Protein AF-A0A2H0QS49-F1 (afdb_monomer_lite)

Sequence (183 aa):
SKLTPGQNAILTKKRKELLAARWIDEFAEDIRAWRYFCEIIGRSEFCLGKLDGKNWTIDLTWATQSSDRVAKILEGGFSGGNHPPKPPSCSIPEFADAWDDVLKRLAHHHGKAAVRSWFSNTIITATEDTPDGIMLTLEAPREFVRGWIEKHFLADLNHYWRECDYCSRPVIGIQLKTKEATS

Secondary structure (DSSP, 8-state):
----TT------HHHHHHHHHHHHHTTTT-HHHHHHHHHHHHH-TTTTT-STT------HHHHTS-HHHHHHHHTTTTSTT-PPPPPPPPSSGGGHHHHHHHHHHHHHHT-HHHHHHHHTT-EEEEEEE-SSSEEEEEEESSHHHHHHHHHHTHHHHHHHHHT---SSS-EEEEEEEEPP---

Foldseek 3Di:
DPPDPPDDDDQDPVNVVLVVCCCCPQVVVPPVLVVVLVVLLVPQCQQCQVDPPRPDHNDPCNCSVDPVSSLCSLLCVRVVPPAADQADAAPPVLCRVLVVVLLVVCCVVVNPSSSSRLRNQKYFDDWDQDPQFIEIEIEGQDPSSLVCCVVPPQVSQQVSQQVDPSDPTGHRGYDYDYPDPPD

pLDDT: mean 83.71, std 12.49, range [33.03, 97.44]

Structure (mmCIF, N/CA/C/O backbone):
data_AF-A0A2H0QS49-F1
#
_entry.id   AF-A0A2H0QS49-F1
#
loop_
_atom_site.group_PDB
_atom_site.id
_atom_site.type_symbol
_atom_site.label_atom_id
_atom_site.label_alt_id
_atom_site.label_comp_id
_atom_site.label_asym_id
_atom_site.label_entity_id
_atom_site.label_seq_id
_atom_site.pdbx_PDB_ins_code
_atom_site.Cartn_x
_atom_site.Cartn_y
_atom_site.Cartn_z
_atom_site.occupancy
_atom_site.B_iso_or_equiv
_atom_site.auth_seq_id
_atom_site.auth_comp_id
_atom_site.auth_asym_id
_atom_site.auth_atom_id
_atom_site.pdbx_PDB_model_num
ATOM 1 N N . SER A 1 1 ? -17.098 3.247 21.353 1.00 46.44 1 SER A N 1
ATOM 2 C CA . SER A 1 1 ? -18.554 3.450 21.510 1.00 46.44 1 SER A CA 1
ATOM 3 C C . SER A 1 1 ? -19.255 2.562 20.506 1.00 46.44 1 SER A C 1
ATOM 5 O O . SER A 1 1 ? -18.854 2.575 19.349 1.00 46.44 1 SER A O 1
ATOM 7 N N . LYS A 1 2 ? -20.244 1.773 20.945 1.00 41.41 2 LYS A N 1
ATOM 8 C CA . LYS A 1 2 ? -21.086 0.958 20.057 1.00 41.41 2 LYS A CA 1
ATOM 9 C C . LYS A 1 2 ? -21.779 1.897 19.061 1.00 41.41 2 LYS A C 1
ATOM 11 O O . LYS A 1 2 ? -22.344 2.904 19.480 1.00 41.41 2 LYS A O 1
ATOM 16 N N . LEU A 1 3 ? -21.640 1.635 17.764 1.00 41.81 3 LEU A N 1
ATOM 17 C CA . LEU A 1 3 ? -22.275 2.432 16.715 1.00 41.81 3 LEU A CA 1
ATOM 18 C C . LEU A 1 3 ? -23.727 1.961 16.582 1.00 41.81 3 LEU A C 1
ATOM 20 O O . LEU A 1 3 ? -24.020 1.048 15.817 1.00 41.81 3 LEU A O 1
ATOM 24 N N . THR A 1 4 ? -24.619 2.536 17.384 1.00 46.75 4 THR A N 1
ATOM 25 C CA . THR A 1 4 ? -26.060 2.266 17.315 1.00 46.75 4 THR A CA 1
ATOM 26 C C . THR A 1 4 ? -26.718 3.301 16.394 1.00 46.75 4 THR A C 1
ATOM 28 O O . THR A 1 4 ? -26.495 4.499 16.603 1.00 46.75 4 THR A O 1
ATOM 31 N N . PRO A 1 5 ? -27.529 2.904 15.396 1.00 42.94 5 PRO A N 1
ATOM 32 C CA . PRO A 1 5 ? -28.293 3.851 14.583 1.00 42.94 5 PRO A CA 1
ATOM 33 C C . PRO A 1 5 ? -29.141 4.784 15.463 1.00 42.94 5 PRO A C 1
ATOM 35 O O . PRO A 1 5 ? -29.802 4.324 16.391 1.00 42.94 5 PRO A O 1
ATOM 38 N N . GLY A 1 6 ? -29.097 6.095 15.205 1.00 54.16 6 GLY A N 1
ATOM 39 C CA . GLY A 1 6 ? -29.838 7.105 15.977 1.00 54.16 6 GLY A CA 1
ATOM 40 C C . GLY A 1 6 ? -29.159 7.598 17.264 1.00 54.16 6 GLY A C 1
ATOM 41 O O . GLY A 1 6 ? -29.658 8.533 17.885 1.00 54.16 6 GLY A O 1
ATOM 42 N N . GLN A 1 7 ? -28.007 7.042 17.661 1.00 56.25 7 GLN A N 1
ATOM 43 C CA . GLN A 1 7 ? -27.191 7.613 18.736 1.00 56.25 7 GLN A CA 1
ATOM 44 C C . GLN A 1 7 ? -26.119 8.549 18.174 1.00 56.25 7 GLN A C 1
ATOM 46 O O . GLN A 1 7 ? -25.206 8.122 17.466 1.00 56.25 7 GLN A O 1
ATOM 51 N N . ASN A 1 8 ? -26.180 9.824 18.567 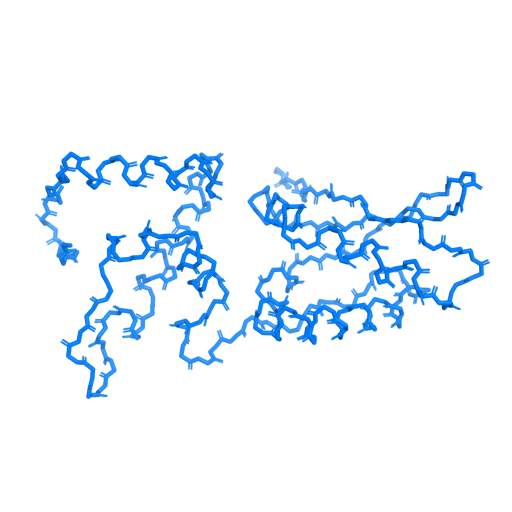1.00 56.81 8 ASN A N 1
ATOM 52 C CA . ASN A 1 8 ? -25.072 10.750 18.355 1.00 56.81 8 ASN A CA 1
ATOM 53 C C . ASN A 1 8 ? -23.855 10.261 19.147 1.00 56.81 8 ASN A C 1
ATOM 55 O O . ASN A 1 8 ? -23.873 10.196 20.379 1.00 56.81 8 ASN A O 1
ATOM 59 N N . ALA A 1 9 ? -22.786 9.896 18.442 1.00 62.25 9 ALA A N 1
ATOM 60 C CA . ALA A 1 9 ? -21.554 9.469 19.080 1.00 62.25 9 ALA A CA 1
ATOM 61 C C . ALA A 1 9 ? -20.919 10.648 19.835 1.00 62.25 9 ALA A C 1
ATOM 63 O O . ALA A 1 9 ? -20.436 11.604 19.232 1.00 62.25 9 ALA A O 1
ATOM 64 N N . ILE A 1 10 ? -20.866 10.567 21.167 1.00 71.44 10 ILE A N 1
ATOM 65 C CA . ILE A 1 10 ? -20.118 11.538 21.972 1.00 71.44 10 ILE A CA 1
ATOM 66 C C . ILE A 1 10 ? -18.623 11.214 21.853 1.00 71.44 10 ILE A C 1
ATOM 68 O O . ILE A 1 10 ? -18.125 10.209 22.378 1.00 71.44 10 ILE A O 1
ATOM 72 N N . LEU A 1 11 ? -17.892 12.074 21.143 1.00 75.12 11 LEU A N 1
ATOM 73 C CA . LEU A 1 11 ? -16.439 11.992 21.020 1.00 75.12 11 LEU A CA 1
ATOM 74 C C . LEU A 1 11 ? -15.774 12.750 22.172 1.00 75.12 11 LEU A C 1
ATOM 76 O O . LEU A 1 11 ? -15.849 13.976 22.251 1.00 75.12 11 LEU A O 1
ATOM 80 N N . THR A 1 12 ? -15.087 12.015 23.049 1.00 84.44 12 THR A N 1
ATOM 81 C CA . THR A 1 12 ? -14.219 12.607 24.075 1.00 84.44 12 THR A CA 1
ATOM 82 C C . THR A 1 12 ? -13.057 13.365 23.423 1.00 84.44 12 THR A C 1
ATOM 84 O O . THR A 1 12 ? -12.689 13.074 22.284 1.00 84.44 12 THR A O 1
ATOM 87 N N . LYS A 1 13 ? -12.431 14.306 24.147 1.00 86.44 13 LYS A N 1
ATOM 88 C CA . LYS A 1 13 ? -11.272 15.075 23.650 1.00 86.44 13 LYS A CA 1
ATOM 89 C C . LYS A 1 13 ? -10.169 14.164 23.089 1.00 86.44 13 LYS A C 1
ATOM 91 O O . LYS A 1 13 ? -9.811 14.289 21.925 1.00 86.44 13 LYS A O 1
ATOM 96 N N . LYS A 1 14 ? -9.763 13.155 23.866 1.00 84.56 14 LYS A N 1
ATOM 97 C CA . LYS A 1 14 ? -8.768 12.149 23.457 1.00 84.56 14 LYS A CA 1
ATOM 98 C C . LYS A 1 14 ? -9.157 11.394 22.179 1.00 84.56 14 LYS A C 1
ATOM 100 O O . LYS A 1 14 ? -8.301 11.087 21.359 1.00 84.56 14 LYS A O 1
ATOM 105 N N . ARG A 1 15 ? -10.448 11.082 21.991 1.00 82.44 15 ARG A N 1
ATOM 106 C CA . ARG A 1 15 ? -10.927 10.432 20.758 1.00 82.44 15 ARG A CA 1
ATOM 107 C C . ARG A 1 15 ? -10.808 11.359 19.554 1.00 82.44 15 ARG A C 1
ATOM 109 O O . ARG A 1 15 ? -10.420 10.887 18.496 1.00 82.44 15 ARG A O 1
ATOM 116 N N . LYS A 1 16 ? -11.115 12.649 19.708 1.00 86.56 16 LYS A N 1
ATOM 117 C CA . LYS A 1 16 ? -10.958 13.637 18.630 1.00 86.56 16 LYS A CA 1
ATOM 118 C C . LYS A 1 16 ? -9.494 13.782 18.218 1.00 86.56 16 LYS A C 1
ATOM 120 O O . LYS A 1 16 ? -9.214 13.748 17.031 1.00 86.56 16 LYS A O 1
ATOM 125 N N . GLU A 1 17 ? -8.584 13.870 19.186 1.00 89.31 17 GLU A N 1
ATOM 126 C CA . GLU A 1 17 ? -7.137 13.955 18.937 1.00 89.31 17 GLU A CA 1
ATOM 127 C C . GLU A 1 17 ? -6.614 12.721 18.189 1.00 89.31 17 GLU A C 1
ATOM 129 O O . GLU A 1 17 ? -5.943 12.860 17.172 1.00 89.31 17 GLU A O 1
ATOM 134 N N . LEU A 1 18 ? -6.983 11.511 18.630 1.00 88.00 18 LEU A N 1
ATOM 135 C CA . LEU A 1 18 ? -6.600 10.267 17.950 1.00 88.00 18 LEU A CA 1
ATOM 136 C C . LEU A 1 18 ? -7.156 10.182 16.523 1.00 88.00 18 LEU A C 1
ATOM 138 O O . LEU A 1 18 ? -6.441 9.783 15.608 1.00 88.00 18 LEU A O 1
ATOM 142 N N . LEU A 1 19 ? -8.427 10.545 16.332 1.00 88.12 19 LEU A N 1
ATOM 143 C CA . LEU A 1 19 ? -9.052 10.539 15.011 1.00 88.12 19 LEU A CA 1
ATOM 144 C C . LEU A 1 19 ? -8.390 11.554 14.079 1.00 88.12 19 LEU A C 1
ATOM 146 O O . LEU A 1 19 ? -8.093 11.198 12.947 1.00 88.12 19 LEU A O 1
ATOM 150 N N . ALA A 1 20 ? -8.114 12.768 14.560 1.00 89.19 20 ALA A N 1
ATOM 151 C CA . ALA A 1 20 ? -7.424 13.797 13.789 1.00 89.19 20 ALA A CA 1
ATOM 152 C C . ALA A 1 20 ? -6.008 13.354 13.398 1.00 89.19 20 ALA A C 1
ATOM 154 O O . ALA A 1 20 ? -5.632 13.483 12.238 1.00 89.19 20 ALA A O 1
ATOM 155 N N . ALA A 1 21 ? -5.260 12.751 14.329 1.00 88.31 21 ALA A N 1
ATOM 156 C CA . ALA A 1 21 ? -3.936 12.215 14.034 1.00 88.31 21 ALA A CA 1
ATOM 157 C C . ALA A 1 21 ? -3.998 11.151 12.931 1.00 88.31 21 ALA A C 1
ATOM 159 O O . ALA A 1 21 ? -3.272 11.238 11.956 1.00 88.31 21 ALA A O 1
ATOM 160 N N . ARG A 1 22 ? -4.899 10.160 13.018 1.00 89.88 22 ARG A N 1
ATOM 161 C CA . ARG A 1 22 ? -5.023 9.143 11.953 1.00 89.88 22 ARG A CA 1
ATOM 162 C C . ARG A 1 22 ? -5.531 9.716 10.634 1.00 89.88 22 ARG A C 1
ATOM 164 O O . ARG A 1 22 ? -5.073 9.283 9.582 1.00 89.88 22 ARG A O 1
ATOM 171 N N . TRP A 1 23 ? -6.465 10.659 10.691 1.00 89.31 23 TRP A N 1
ATOM 172 C CA . TRP A 1 23 ? -7.000 11.354 9.523 1.00 89.31 23 TRP A CA 1
ATOM 173 C C . TRP A 1 23 ? -5.895 12.029 8.705 1.00 89.31 23 TRP A C 1
ATOM 175 O O . TRP A 1 23 ? -5.868 11.875 7.487 1.00 89.31 23 TRP A O 1
ATOM 185 N N . ILE A 1 24 ? -4.957 12.693 9.383 1.00 86.44 24 ILE A N 1
ATOM 186 C CA . ILE A 1 24 ? -3.802 13.340 8.756 1.00 86.44 24 ILE A CA 1
ATOM 187 C C . ILE A 1 24 ? -2.745 12.292 8.374 1.00 86.44 24 ILE A C 1
ATOM 189 O O . ILE A 1 24 ? -2.393 12.172 7.206 1.00 86.44 24 ILE A O 1
ATOM 193 N N . ASP A 1 25 ? -2.274 11.499 9.339 1.00 84.62 25 ASP A N 1
ATOM 194 C CA . ASP A 1 25 ? -1.073 10.666 9.183 1.00 84.62 25 ASP A CA 1
ATOM 195 C C . ASP A 1 25 ? -1.265 9.463 8.252 1.00 84.62 25 ASP A C 1
ATOM 197 O O . ASP A 1 25 ? -0.328 9.059 7.559 1.00 84.62 25 ASP A O 1
ATOM 201 N N . GLU A 1 26 ? -2.444 8.836 8.302 1.00 85.06 26 GLU A N 1
ATOM 202 C CA . GLU A 1 26 ? -2.716 7.585 7.585 1.00 85.06 26 GLU A CA 1
ATOM 203 C C . GLU A 1 26 ? -3.610 7.815 6.379 1.00 85.06 26 GLU A C 1
ATOM 205 O O . GLU A 1 26 ? -3.382 7.229 5.328 1.00 85.06 26 GLU A O 1
ATOM 210 N N . PHE A 1 27 ? -4.631 8.661 6.519 1.00 84.56 27 PHE A N 1
ATOM 211 C CA . PHE A 1 27 ? -5.597 8.887 5.448 1.00 84.56 27 PHE A CA 1
ATOM 212 C C . PHE A 1 27 ? -5.266 10.095 4.577 1.00 84.56 27 PHE A C 1
ATOM 214 O O . PHE A 1 27 ? -5.953 10.269 3.577 1.00 84.56 27 PHE A O 1
ATOM 221 N N . ALA A 1 28 ? -4.244 10.895 4.912 1.00 81.69 28 ALA A N 1
ATOM 222 C CA . ALA A 1 28 ? -3.858 12.098 4.165 1.00 81.69 28 ALA A CA 1
ATOM 223 C C . ALA A 1 28 ? -5.059 13.009 3.846 1.00 81.69 28 ALA A C 1
ATOM 225 O O . ALA A 1 28 ? -5.164 13.584 2.767 1.00 81.69 28 ALA A O 1
ATOM 226 N N . GLU A 1 29 ? -6.009 13.072 4.778 1.00 85.00 29 GLU A N 1
ATOM 227 C CA . GLU A 1 29 ? -7.264 13.803 4.633 1.00 85.00 29 GLU A CA 1
ATOM 228 C C . GLU A 1 29 ? -8.166 13.350 3.455 1.00 85.00 29 GLU A C 1
ATOM 230 O O . GLU A 1 29 ? -9.075 14.065 3.024 1.00 85.00 29 GLU A O 1
ATOM 235 N N . ASP A 1 30 ? -7.985 12.121 2.957 1.00 82.06 30 ASP A N 1
ATOM 236 C CA . ASP A 1 30 ? -8.829 11.501 1.932 1.00 82.06 30 ASP A CA 1
ATOM 237 C C . ASP A 1 30 ? -10.094 10.881 2.549 1.00 82.06 30 ASP A C 1
ATOM 239 O O . ASP A 1 30 ? -10.102 9.786 3.130 1.00 82.06 30 ASP A O 1
ATOM 243 N N . ILE A 1 31 ? -11.227 11.561 2.351 1.00 85.06 31 ILE A N 1
ATOM 244 C CA . ILE A 1 31 ? -12.525 11.124 2.883 1.00 85.06 31 ILE A CA 1
ATOM 245 C C . ILE A 1 31 ? -12.992 9.803 2.272 1.00 85.06 31 ILE A C 1
ATOM 247 O O . ILE A 1 31 ? -13.729 9.051 2.911 1.00 85.06 31 ILE A O 1
ATOM 251 N N . ARG A 1 32 ? -12.576 9.483 1.045 1.00 80.31 32 ARG A N 1
ATOM 252 C CA . ARG A 1 32 ? -12.931 8.228 0.374 1.00 80.31 32 ARG A CA 1
ATOM 253 C C . ARG A 1 32 ? -12.150 7.075 0.990 1.00 80.31 32 ARG A C 1
ATOM 255 O O . ARG A 1 32 ? -12.731 6.015 1.213 1.00 80.31 32 ARG A O 1
ATOM 262 N N . ALA A 1 33 ? -10.874 7.285 1.309 1.00 79.69 33 ALA A N 1
ATOM 263 C CA . ALA A 1 33 ? -10.054 6.308 2.021 1.00 79.69 33 ALA A CA 1
ATOM 264 C C . ALA A 1 33 ? -10.579 6.055 3.440 1.00 79.69 33 ALA A C 1
ATOM 266 O O . ALA A 1 33 ? -10.750 4.901 3.838 1.00 79.69 33 ALA A O 1
ATOM 267 N N . TRP A 1 34 ? -10.940 7.117 4.163 1.00 87.19 34 TRP A N 1
ATOM 268 C CA . TRP A 1 34 ? -11.571 7.001 5.477 1.00 87.19 34 TRP A CA 1
ATOM 269 C C . TRP A 1 34 ? -12.907 6.255 5.423 1.00 87.19 34 TRP A C 1
ATOM 271 O O . TRP A 1 34 ? -13.141 5.329 6.201 1.00 87.19 34 TRP A O 1
ATOM 281 N N . ARG A 1 35 ? -13.781 6.602 4.469 1.00 84.62 35 ARG A N 1
ATOM 282 C CA . ARG A 1 35 ? -15.047 5.885 4.259 1.00 84.62 35 ARG A CA 1
ATOM 283 C C . ARG A 1 35 ? -14.812 4.412 3.959 1.00 84.62 35 ARG A C 1
ATOM 285 O O . ARG A 1 35 ? -15.456 3.575 4.578 1.00 84.62 35 ARG A O 1
ATOM 292 N N . TYR A 1 36 ? -13.865 4.100 3.077 1.00 82.38 36 TYR A N 1
ATOM 293 C CA . TYR A 1 36 ? -13.493 2.723 2.763 1.00 82.38 36 TYR A CA 1
ATOM 294 C C . TYR A 1 36 ? -13.030 1.959 4.014 1.00 82.38 36 TYR A C 1
ATOM 296 O O . TYR A 1 36 ? -13.519 0.865 4.277 1.00 82.38 36 TYR A O 1
ATOM 304 N N . PHE A 1 37 ? -12.168 2.557 4.840 1.00 85.88 37 PHE A N 1
ATOM 305 C CA . PHE A 1 37 ? -11.746 1.979 6.119 1.00 85.88 37 PHE A CA 1
ATOM 306 C C . PHE A 1 37 ? -12.932 1.688 7.052 1.00 85.88 37 PHE A C 1
ATOM 308 O O . PHE A 1 37 ? -13.054 0.580 7.582 1.00 85.88 37 PHE A O 1
ATOM 315 N N . CYS A 1 38 ? -13.848 2.645 7.218 1.00 85.31 38 CYS A N 1
ATOM 316 C CA . CYS A 1 38 ? -15.057 2.444 8.016 1.00 85.31 38 CYS A CA 1
ATOM 317 C C . CYS A 1 38 ? -15.978 1.362 7.428 1.00 85.31 38 CYS A C 1
ATOM 319 O O . CYS A 1 38 ? -16.562 0.587 8.185 1.00 85.31 38 CYS A O 1
ATOM 321 N N . GLU A 1 39 ? -16.097 1.277 6.101 1.00 81.88 39 GLU A N 1
ATOM 322 C CA . GLU A 1 39 ? -16.886 0.252 5.412 1.00 81.88 39 GLU A CA 1
ATOM 323 C C . GLU A 1 39 ? -16.320 -1.156 5.632 1.00 81.88 39 GLU A C 1
ATOM 325 O O . GLU A 1 39 ? -17.102 -2.077 5.865 1.00 81.88 39 GLU A O 1
ATOM 330 N N . ILE A 1 40 ? -14.993 -1.340 5.641 1.00 79.50 40 ILE A N 1
ATOM 331 C CA . ILE A 1 40 ? -14.370 -2.635 5.976 1.00 79.50 40 ILE A CA 1
ATOM 332 C C . ILE A 1 40 ? -14.781 -3.074 7.384 1.00 79.50 40 ILE A C 1
ATOM 334 O O . ILE A 1 40 ? -15.219 -4.209 7.580 1.00 79.50 40 ILE A O 1
ATOM 338 N N . ILE A 1 41 ? -14.680 -2.172 8.364 1.00 82.69 41 ILE A N 1
ATOM 339 C CA . ILE A 1 41 ? -15.063 -2.463 9.753 1.00 82.69 41 ILE A CA 1
ATOM 340 C C . ILE A 1 41 ? -16.558 -2.790 9.830 1.00 82.69 41 ILE A C 1
ATOM 342 O O . ILE A 1 41 ? -16.935 -3.784 10.446 1.00 82.69 41 ILE A O 1
ATOM 346 N N . GLY A 1 42 ? -17.405 -1.983 9.184 1.00 78.38 42 GLY A N 1
ATOM 347 C CA . GLY A 1 42 ? -18.861 -2.139 9.199 1.00 78.38 42 GLY A CA 1
ATOM 348 C C . GLY A 1 42 ? -19.386 -3.361 8.437 1.00 78.38 42 GLY A C 1
ATOM 349 O O . GLY A 1 42 ? -20.498 -3.808 8.707 1.00 78.38 42 GLY A O 1
ATOM 350 N N . ARG A 1 43 ? -18.611 -3.924 7.503 1.00 78.31 43 ARG A N 1
ATOM 351 C CA . ARG A 1 43 ? -18.955 -5.164 6.784 1.00 78.31 43 ARG A CA 1
ATOM 352 C C . ARG A 1 43 ? -18.381 -6.419 7.437 1.00 78.31 43 ARG A C 1
ATOM 354 O O . ARG A 1 43 ? -18.854 -7.512 7.147 1.00 78.31 43 ARG A O 1
ATOM 361 N N . SER A 1 44 ? -17.380 -6.288 8.305 1.00 77.38 44 SER A N 1
ATOM 362 C CA . SER A 1 44 ? -16.740 -7.437 8.944 1.00 77.38 44 SER A CA 1
ATOM 363 C C . SER A 1 44 ? -17.597 -8.003 10.079 1.00 77.38 44 SER A C 1
ATOM 365 O O . SER A 1 44 ? -17.773 -7.380 11.127 1.00 77.38 44 SER A O 1
ATOM 367 N N . GLU A 1 45 ? -18.081 -9.234 9.903 1.00 77.44 45 GLU A N 1
ATOM 368 C CA . GLU A 1 45 ? -18.767 -9.986 10.963 1.00 77.44 45 GLU A CA 1
ATOM 369 C C . GLU A 1 45 ? -17.868 -10.216 12.180 1.00 77.44 45 GLU A C 1
ATOM 371 O O . GLU A 1 45 ? -18.339 -10.173 13.316 1.00 77.44 45 GLU A O 1
ATOM 376 N N . PHE A 1 46 ? -16.560 -10.376 11.955 1.00 76.94 46 PHE A N 1
ATOM 377 C CA . PHE A 1 46 ? -15.568 -10.457 13.022 1.00 76.94 46 PHE A CA 1
ATOM 378 C C . PHE A 1 46 ? -15.512 -9.151 13.820 1.00 76.94 46 PHE A C 1
ATOM 380 O O . PHE A 1 46 ? -15.648 -9.180 15.041 1.00 76.94 46 PHE A O 1
ATOM 387 N N . CYS A 1 47 ? -15.311 -8.006 13.152 1.00 76.94 47 CYS A N 1
ATOM 388 C CA . CYS A 1 47 ? -15.193 -6.707 13.823 1.00 76.94 47 CYS A CA 1
ATOM 389 C C . CYS A 1 47 ? -16.469 -6.352 14.587 1.00 76.94 47 CYS A C 1
ATOM 391 O O . CYS A 1 47 ? -16.407 -5.719 15.641 1.00 76.94 47 CYS A O 1
ATOM 393 N N . LEU A 1 48 ? -17.619 -6.776 14.068 1.00 79.25 48 LEU A N 1
ATOM 394 C CA . LEU A 1 48 ? -18.923 -6.533 14.666 1.00 79.25 48 LEU A CA 1
ATOM 395 C C . LEU A 1 48 ? -19.347 -7.587 15.697 1.00 79.25 48 LEU A C 1
ATOM 397 O O . LEU A 1 48 ? -20.467 -7.496 16.192 1.00 79.25 48 LEU A O 1
ATOM 401 N N . GLY A 1 49 ? -18.487 -8.553 16.042 1.00 74.81 49 GLY A N 1
ATOM 402 C CA . GLY A 1 49 ? -18.796 -9.579 17.046 1.00 74.81 49 GLY A CA 1
ATOM 403 C C . GLY A 1 49 ? -20.006 -10.443 16.679 1.00 74.81 49 GLY A C 1
ATOM 404 O O . GLY A 1 49 ? -20.727 -10.893 17.561 1.00 74.81 49 GLY A O 1
ATOM 405 N N . LYS A 1 50 ? -20.268 -10.621 15.378 1.00 76.00 50 LYS A N 1
ATOM 406 C CA . LYS A 1 50 ? -21.385 -11.424 14.854 1.00 76.00 50 LYS A CA 1
ATOM 407 C C . LYS A 1 50 ? -21.035 -12.906 14.692 1.00 76.00 50 LYS A C 1
ATOM 409 O O . LYS A 1 50 ? -21.923 -13.700 14.419 1.00 76.00 50 LYS A O 1
ATOM 414 N N . LEU A 1 51 ? -19.757 -13.267 14.829 1.00 74.62 51 LEU A N 1
ATOM 415 C CA . LEU A 1 51 ? -19.300 -14.657 14.777 1.00 74.62 51 LEU A CA 1
ATOM 416 C C . LEU A 1 51 ? -19.580 -15.373 16.103 1.00 74.62 51 LEU A C 1
ATOM 418 O O . LEU A 1 51 ? -19.241 -14.853 17.170 1.00 74.62 51 LEU A O 1
ATOM 422 N N . ASP A 1 52 ? -20.119 -16.591 16.025 1.00 72.50 52 ASP A N 1
ATOM 423 C CA . ASP A 1 52 ? -20.404 -17.423 17.195 1.00 72.50 52 ASP A CA 1
ATOM 424 C C . ASP A 1 52 ? -19.158 -17.633 18.068 1.00 72.50 52 ASP A C 1
ATOM 426 O O . ASP A 1 52 ? -18.047 -17.881 17.591 1.00 72.50 52 ASP A O 1
ATOM 430 N N . GLY A 1 53 ? -19.341 -17.488 19.382 1.00 73.31 53 GLY A N 1
ATOM 431 C CA . GLY A 1 53 ? -18.260 -17.556 20.367 1.00 73.31 53 GLY A CA 1
ATOM 432 C C . GLY A 1 53 ? -17.440 -16.268 20.522 1.00 73.31 53 GLY A C 1
ATOM 433 O O . GLY A 1 53 ? -16.531 -16.235 21.355 1.00 73.31 53 GLY A O 1
ATOM 434 N N . LYS A 1 54 ? -17.743 -15.185 19.786 1.00 68.88 54 LYS A N 1
ATOM 435 C CA . LYS A 1 54 ? -17.080 -13.878 19.951 1.00 68.88 54 LYS A CA 1
ATOM 436 C C . LYS A 1 54 ? -17.983 -12.846 20.615 1.00 68.88 54 LYS A C 1
ATOM 438 O O . LYS A 1 54 ? -18.759 -12.163 19.967 1.00 68.88 54 LYS A O 1
ATOM 443 N N . ASN A 1 55 ? -17.774 -12.633 21.912 1.00 68.25 55 ASN A N 1
ATOM 444 C CA . ASN A 1 55 ? -18.554 -11.673 22.706 1.00 68.25 55 ASN A CA 1
ATOM 445 C C . ASN A 1 55 ? -17.967 -10.249 22.729 1.00 68.25 55 ASN A C 1
ATOM 447 O O . ASN A 1 55 ? -18.194 -9.497 23.678 1.00 68.25 55 ASN A O 1
ATOM 451 N N . TRP A 1 56 ? -17.172 -9.868 21.728 1.00 72.12 56 TRP A N 1
ATOM 452 C CA . TRP A 1 56 ? -16.527 -8.557 21.690 1.00 72.12 56 TRP A CA 1
ATOM 453 C C . TRP A 1 56 ? -16.613 -7.926 20.302 1.00 72.12 56 TRP A C 1
ATOM 455 O O . TRP A 1 56 ? -16.575 -8.609 19.283 1.00 72.12 56 TRP A O 1
ATOM 465 N N . THR A 1 57 ? -16.726 -6.600 20.283 1.00 75.81 57 THR A N 1
ATOM 466 C CA . THR A 1 57 ? -16.815 -5.78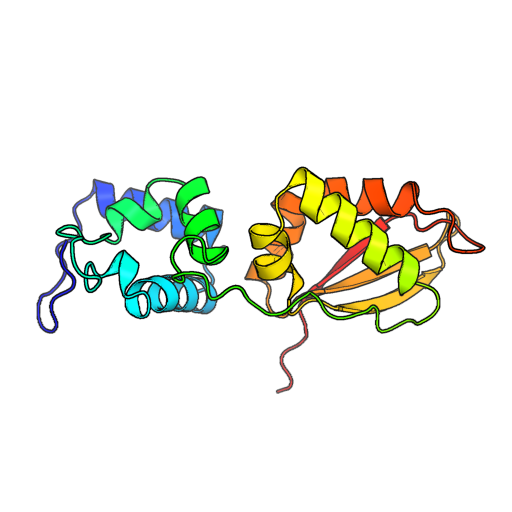4 19.068 1.00 75.81 57 THR A CA 1
ATOM 467 C C . THR A 1 57 ? -15.657 -4.801 19.031 1.00 75.81 57 THR A C 1
ATOM 469 O O . THR A 1 57 ? -15.358 -4.169 20.050 1.00 75.81 57 THR A O 1
ATOM 472 N N . ILE A 1 58 ? -15.054 -4.608 17.863 1.00 79.31 58 ILE A N 1
ATOM 473 C CA . ILE A 1 58 ? -14.104 -3.522 17.633 1.00 79.31 58 ILE A CA 1
ATOM 474 C C . ILE A 1 58 ? -14.890 -2.216 17.557 1.00 79.31 58 ILE A C 1
ATOM 476 O O . ILE A 1 58 ? -15.821 -2.082 16.766 1.00 79.31 58 ILE A O 1
ATOM 480 N N . ASP A 1 59 ? -14.502 -1.235 18.368 1.00 78.69 59 ASP A N 1
ATOM 481 C CA . ASP A 1 59 ? -14.965 0.134 18.186 1.00 78.69 59 ASP A CA 1
ATOM 482 C C . ASP A 1 59 ? -13.926 0.980 17.440 1.00 78.69 59 ASP A C 1
ATOM 484 O O . ASP A 1 59 ? -12.759 0.605 17.302 1.00 78.69 59 ASP A O 1
ATOM 488 N N . LEU A 1 60 ? -14.351 2.151 16.960 1.00 80.38 60 LEU A N 1
ATOM 489 C CA . LEU A 1 60 ? -13.476 3.035 16.195 1.00 80.38 60 LEU A CA 1
ATOM 490 C C . LEU A 1 60 ? -12.244 3.480 17.003 1.00 80.38 60 LEU A C 1
ATOM 492 O O . LEU A 1 60 ? -11.189 3.681 16.425 1.00 80.38 60 LEU A O 1
ATOM 496 N N . THR A 1 61 ? -12.342 3.574 18.337 1.00 83.38 61 THR A N 1
ATOM 497 C CA . THR A 1 61 ? -11.192 3.934 19.188 1.00 83.38 61 THR A CA 1
ATOM 498 C C . THR A 1 61 ? -10.129 2.846 19.164 1.00 83.38 61 THR A C 1
ATOM 500 O O . THR A 1 61 ? -8.943 3.155 19.098 1.00 83.38 61 THR A O 1
ATOM 503 N N . TRP A 1 62 ? -10.542 1.579 19.199 1.00 86.69 62 TRP A N 1
ATOM 504 C CA . TRP A 1 62 ? -9.627 0.459 19.033 1.00 86.69 62 TRP A CA 1
ATOM 505 C C . TRP A 1 62 ? -9.034 0.448 17.622 1.00 86.69 62 TRP A C 1
ATOM 507 O O . TRP A 1 62 ? -7.814 0.347 17.485 1.00 86.69 62 TRP A O 1
ATOM 517 N N . ALA A 1 63 ? -9.871 0.601 16.593 1.00 87.31 63 ALA A N 1
ATOM 518 C CA . ALA A 1 63 ? -9.461 0.543 15.189 1.00 87.31 63 ALA A CA 1
ATOM 519 C C . ALA A 1 63 ? -8.414 1.607 14.830 1.00 87.31 63 ALA A C 1
ATOM 521 O O . ALA A 1 63 ? -7.472 1.326 14.096 1.00 87.31 63 ALA A O 1
ATOM 522 N N . THR A 1 64 ? -8.539 2.808 15.396 1.00 89.12 64 THR A N 1
ATOM 523 C CA . THR A 1 64 ? -7.648 3.942 15.119 1.00 89.12 64 THR A CA 1
ATOM 524 C C . THR A 1 64 ? -6.561 4.133 16.176 1.00 89.12 64 THR A C 1
ATOM 526 O O . THR A 1 64 ? -5.886 5.158 16.169 1.00 89.12 64 THR A O 1
ATOM 529 N N . GLN A 1 65 ? -6.381 3.190 17.110 1.00 89.19 65 GLN A N 1
ATOM 530 C CA . GLN A 1 65 ? -5.440 3.363 18.227 1.00 89.19 65 GLN A CA 1
ATOM 531 C C . GLN A 1 65 ? -3.976 3.465 17.766 1.00 89.19 65 GLN A C 1
ATOM 533 O O . GLN A 1 65 ? -3.159 4.055 18.466 1.00 89.19 65 GLN A O 1
ATOM 538 N N . SER A 1 66 ? -3.630 2.860 16.628 1.00 87.69 66 SER A N 1
ATOM 539 C CA . SER A 1 66 ? -2.261 2.834 16.101 1.00 87.69 66 SER A CA 1
ATOM 540 C C . SER A 1 66 ? -2.258 2.614 14.592 1.00 87.69 66 SER A C 1
ATOM 542 O O . SER A 1 66 ? -3.220 2.062 14.056 1.00 87.69 66 SER A O 1
ATOM 544 N N . SER A 1 67 ? -1.165 2.999 13.932 1.00 83.88 67 SER A N 1
ATOM 545 C CA . SER A 1 67 ? -0.943 2.770 12.497 1.00 83.88 67 SER A CA 1
ATOM 546 C C . SER A 1 67 ? -0.988 1.281 12.149 1.00 83.88 67 SER A C 1
ATOM 548 O O . SER A 1 67 ? -1.642 0.906 11.186 1.00 83.88 67 SER A O 1
ATOM 550 N N . ASP A 1 68 ? -0.412 0.419 12.996 1.00 84.94 68 ASP A N 1
ATOM 551 C CA . ASP A 1 68 ? -0.440 -1.045 12.827 1.00 84.94 68 ASP A CA 1
ATOM 552 C C . ASP A 1 68 ? -1.869 -1.605 12.745 1.00 84.94 68 ASP A C 1
ATOM 554 O O . ASP A 1 68 ? -2.166 -2.469 11.926 1.00 84.94 68 ASP A O 1
ATOM 558 N N . ARG A 1 69 ? -2.798 -1.084 13.554 1.00 87.75 69 ARG A N 1
ATOM 559 C CA . ARG A 1 69 ? -4.199 -1.527 13.487 1.00 87.75 69 ARG A CA 1
ATOM 560 C C . ARG A 1 69 ? -4.908 -1.036 12.240 1.00 87.75 69 ARG A C 1
ATOM 562 O O . ARG A 1 69 ? -5.693 -1.790 11.670 1.00 87.75 69 ARG A O 1
ATOM 569 N N . VAL A 1 70 ? -4.629 0.198 11.826 1.00 86.81 70 VAL A N 1
ATOM 570 C CA . VAL A 1 70 ? -5.159 0.744 10.574 1.00 86.81 70 VAL A CA 1
ATOM 571 C C . VAL A 1 70 ? -4.677 -0.115 9.404 1.00 86.81 70 VAL A C 1
ATOM 573 O O . VAL A 1 70 ? -5.512 -0.611 8.649 1.00 86.81 70 VAL A O 1
ATOM 576 N N . ALA A 1 71 ? -3.373 -0.400 9.343 1.00 82.50 71 ALA A N 1
ATOM 577 C CA . ALA A 1 71 ? -2.759 -1.294 8.366 1.00 82.50 71 ALA A CA 1
ATOM 578 C C . ALA A 1 71 ? -3.437 -2.671 8.357 1.00 82.50 71 ALA A C 1
ATOM 580 O O . ALA A 1 71 ? -4.012 -3.060 7.347 1.00 82.50 71 ALA A O 1
ATOM 581 N N . LYS A 1 72 ? -3.507 -3.359 9.505 1.00 82.94 72 LYS A N 1
ATOM 582 C CA . LYS A 1 72 ? -4.128 -4.693 9.617 1.00 82.94 72 LYS A CA 1
ATOM 583 C C . LYS A 1 72 ? -5.579 -4.741 9.150 1.00 82.94 72 LYS A C 1
ATOM 585 O O . LYS A 1 72 ? -6.006 -5.740 8.574 1.00 82.94 72 LYS A O 1
ATOM 590 N N . ILE A 1 73 ? -6.363 -3.699 9.426 1.00 83.69 73 ILE A N 1
ATOM 591 C CA . ILE A 1 73 ? -7.756 -3.619 8.967 1.00 83.69 73 ILE A CA 1
ATOM 592 C C . ILE A 1 73 ? -7.805 -3.488 7.448 1.00 83.69 73 ILE A C 1
ATOM 594 O O . ILE A 1 73 ? -8.551 -4.219 6.798 1.00 83.69 73 ILE A O 1
ATOM 598 N N . LEU A 1 74 ? -7.001 -2.592 6.885 1.00 79.38 74 LEU A N 1
ATOM 599 C CA . LEU A 1 74 ? -6.934 -2.366 5.443 1.00 79.38 74 LEU A CA 1
ATOM 600 C C . LEU A 1 74 ? -6.373 -3.577 4.691 1.00 79.38 74 LEU A C 1
ATOM 602 O O . LEU A 1 74 ? -6.800 -3.853 3.574 1.00 79.38 74 LEU A O 1
ATOM 606 N N . GLU A 1 75 ? -5.500 -4.344 5.340 1.00 76.94 75 GLU A N 1
ATOM 607 C CA . GLU A 1 75 ? -4.925 -5.594 4.840 1.00 76.94 75 GLU A CA 1
ATOM 608 C C . GLU A 1 75 ? -5.887 -6.792 4.899 1.00 76.94 75 GLU A C 1
ATOM 610 O O . GLU A 1 75 ? -5.538 -7.923 4.545 1.00 76.94 75 GLU A O 1
ATOM 615 N N . GLY A 1 76 ? -7.110 -6.578 5.387 1.00 72.94 76 GLY A N 1
ATOM 616 C CA . GLY A 1 76 ? -8.097 -7.639 5.521 1.00 72.94 76 GLY A CA 1
ATOM 617 C C . GLY A 1 76 ? -7.770 -8.635 6.635 1.00 72.94 76 GLY A C 1
ATOM 618 O O . GLY A 1 76 ? -8.324 -9.729 6.645 1.00 72.94 76 GLY A O 1
ATOM 619 N N . GLY A 1 77 ? -6.949 -8.275 7.629 1.00 71.75 77 GLY A N 1
ATOM 620 C CA . GLY A 1 77 ? -6.691 -9.116 8.808 1.00 71.75 77 GLY A CA 1
ATOM 621 C C . GLY A 1 77 ? -7.962 -9.493 9.588 1.00 71.75 77 GLY A C 1
ATOM 622 O O . GLY A 1 77 ? -7.960 -10.440 10.370 1.00 71.75 77 GLY A O 1
ATOM 623 N N . PHE A 1 78 ? -9.068 -8.788 9.330 1.00 70.25 78 PHE A N 1
ATOM 624 C CA . PHE A 1 78 ? -10.386 -9.028 9.917 1.00 70.25 78 PHE A CA 1
ATOM 625 C C . PHE A 1 78 ? -11.469 -9.365 8.879 1.00 70.25 78 PHE A C 1
ATOM 627 O O . PHE A 1 78 ? -12.658 -9.252 9.175 1.00 70.25 78 PHE A O 1
ATOM 634 N N . SER A 1 79 ? -11.098 -9.782 7.666 1.00 65.81 79 SER A N 1
ATOM 635 C CA . SER A 1 79 ? -12.053 -10.128 6.600 1.00 65.81 79 SER A CA 1
ATOM 636 C C . SER A 1 79 ? -12.598 -11.562 6.679 1.00 65.81 79 SER A C 1
ATOM 638 O O . SER A 1 79 ? -13.316 -11.996 5.780 1.00 65.81 79 SER A O 1
ATOM 640 N N . GLY A 1 80 ? -12.253 -12.320 7.728 1.00 63.66 80 GLY A N 1
ATOM 641 C CA . GLY A 1 80 ? -12.687 -13.713 7.885 1.00 63.66 80 GLY A CA 1
ATOM 642 C C . GLY A 1 80 ? -12.058 -14.676 6.869 1.00 63.66 80 GLY A C 1
ATOM 643 O O . GLY A 1 80 ? -12.645 -15.708 6.575 1.00 63.66 80 GLY A O 1
ATOM 644 N N . GLY A 1 81 ? -10.889 -14.334 6.314 1.00 61.78 81 GLY A N 1
ATOM 645 C CA . GLY A 1 81 ? -10.195 -15.132 5.292 1.00 61.78 81 GLY A CA 1
ATOM 646 C C . GLY A 1 81 ? -1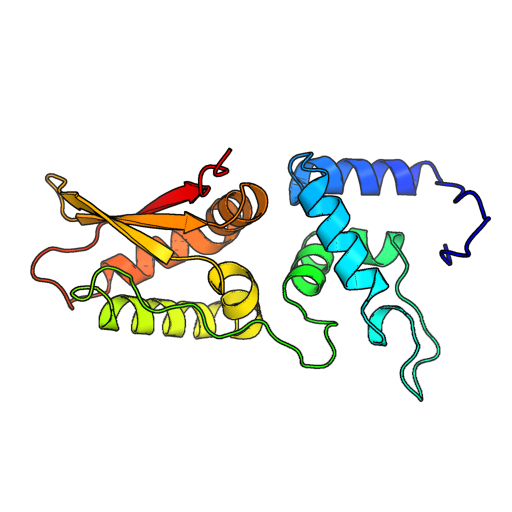0.478 -14.699 3.849 1.00 61.78 81 GLY A C 1
ATOM 647 O O . GLY A 1 81 ? -9.846 -15.206 2.922 1.00 61.78 81 GLY A O 1
ATOM 648 N N . ASN A 1 82 ? -11.360 -13.716 3.644 1.00 65.81 82 ASN A N 1
ATOM 649 C CA . ASN A 1 82 ? -11.596 -13.108 2.337 1.00 65.81 82 ASN A CA 1
ATOM 650 C C . ASN A 1 82 ? -10.475 -12.117 2.006 1.00 65.81 82 ASN A C 1
ATOM 652 O O . ASN A 1 82 ? -10.569 -10.922 2.291 1.00 65.81 82 ASN A O 1
ATOM 656 N N . HIS A 1 83 ? -9.379 -12.614 1.442 1.00 68.50 83 HIS A N 1
ATOM 657 C CA . HIS A 1 83 ? -8.307 -11.759 0.939 1.00 68.50 83 HIS A CA 1
ATOM 658 C C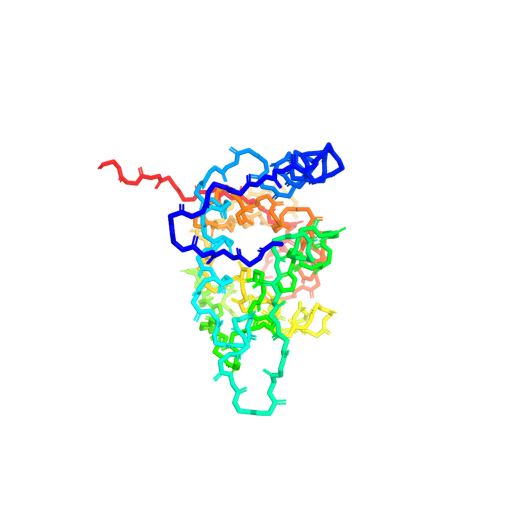 . HIS A 1 83 ? -8.615 -11.286 -0.491 1.00 68.50 83 HIS A C 1
ATOM 660 O O . HIS A 1 83 ? -9.155 -12.075 -1.274 1.00 68.50 83 HIS A O 1
ATOM 666 N N . PRO A 1 84 ? -8.216 -10.056 -0.873 1.00 76.06 84 PRO A N 1
ATOM 667 C CA . PRO A 1 84 ? -8.303 -9.581 -2.259 1.00 76.06 84 PRO A CA 1
ATOM 668 C C . PRO A 1 84 ? -7.637 -10.556 -3.244 1.00 76.06 84 PRO A C 1
ATOM 670 O O . PRO A 1 84 ? -6.818 -11.374 -2.813 1.00 76.06 84 PRO A O 1
ATOM 673 N N . PRO A 1 85 ? -7.956 -10.530 -4.550 1.00 84.62 85 PRO A N 1
ATOM 674 C CA . PRO A 1 85 ? -7.319 -11.419 -5.526 1.00 84.62 85 PRO A CA 1
ATOM 675 C C . PRO A 1 85 ? -5.786 -11.258 -5.545 1.00 84.62 85 PRO A C 1
ATOM 677 O O . PRO A 1 85 ? -5.234 -10.318 -4.967 1.00 84.62 85 PRO A O 1
ATOM 680 N N . LYS A 1 86 ? -5.076 -12.203 -6.179 1.00 88.56 86 LYS A N 1
ATOM 681 C CA . LYS A 1 86 ? -3.632 -12.040 -6.427 1.00 88.56 86 LYS A CA 1
ATOM 682 C C . LYS A 1 86 ? -3.426 -10.732 -7.220 1.00 88.56 86 LYS A C 1
ATOM 684 O O . LYS A 1 86 ? -4.260 -10.448 -8.082 1.00 88.56 86 LYS A O 1
ATOM 689 N N . PRO A 1 87 ? -2.354 -9.963 -6.951 1.00 91.94 87 PRO A N 1
ATOM 690 C CA . PRO A 1 87 ? -1.952 -8.868 -7.827 1.00 91.94 87 PRO A CA 1
ATOM 691 C C . PRO A 1 87 ? -1.932 -9.298 -9.299 1.00 91.94 87 PRO A C 1
ATOM 693 O O . PRO A 1 87 ? -1.564 -10.446 -9.583 1.00 91.94 87 PRO A O 1
ATOM 696 N N . PRO A 1 88 ? -2.357 -8.422 -10.223 1.00 92.31 88 PRO A N 1
ATOM 697 C CA . PRO A 1 88 ? -2.365 -8.743 -11.638 1.00 92.31 88 PRO A CA 1
ATOM 698 C C . PRO A 1 88 ? -0.934 -8.911 -12.158 1.00 92.31 88 PRO A C 1
ATOM 700 O O . PRO A 1 88 ? 0.031 -8.400 -11.579 1.00 92.31 88 PRO A O 1
ATOM 703 N N . SER A 1 89 ? -0.816 -9.621 -13.280 1.00 91.25 89 SER A N 1
ATOM 704 C CA . SER A 1 89 ? 0.438 -9.685 -14.030 1.00 91.25 89 SER A CA 1
ATOM 705 C C . SER A 1 89 ? 0.830 -8.297 -14.547 1.00 91.25 89 SER A C 1
ATOM 707 O O . SER A 1 89 ? -0.015 -7.409 -14.688 1.00 91.25 89 SER A O 1
ATOM 709 N N . CYS A 1 90 ? 2.112 -8.120 -14.857 1.00 92.69 90 CYS A N 1
ATOM 710 C CA . CYS A 1 90 ? 2.602 -6.915 -15.515 1.00 92.69 90 CYS A CA 1
ATOM 711 C C . CYS A 1 90 ? 1.907 -6.732 -16.877 1.00 92.69 90 CYS A C 1
ATOM 713 O O . CYS A 1 90 ? 1.755 -7.710 -17.613 1.00 92.69 90 CYS A O 1
ATOM 715 N N . SER A 1 91 ? 1.513 -5.500 -17.234 1.00 94.00 91 SER A N 1
ATOM 716 C CA . SER A 1 91 ? 0.956 -5.221 -18.576 1.00 94.00 91 SER A CA 1
ATOM 717 C C . SER A 1 91 ? 2.010 -5.312 -19.671 1.00 94.00 91 SER A C 1
ATOM 719 O O . SER A 1 91 ? 1.668 -5.395 -20.846 1.00 94.00 91 SER A O 1
ATOM 721 N N . ILE A 1 92 ? 3.284 -5.246 -19.286 1.00 92.69 92 ILE A N 1
ATOM 722 C CA . ILE A 1 92 ? 4.433 -5.279 -20.179 1.00 92.69 92 ILE A CA 1
ATOM 723 C C . ILE A 1 92 ? 5.001 -6.702 -20.109 1.00 92.69 92 ILE A C 1
ATOM 725 O O . ILE A 1 92 ? 5.614 -7.045 -19.094 1.00 92.69 92 ILE A O 1
ATOM 729 N N . PRO A 1 93 ? 4.782 -7.549 -21.137 1.00 91.62 93 PRO A N 1
ATOM 730 C CA . PRO A 1 93 ? 5.083 -8.979 -21.056 1.00 91.62 93 PRO A CA 1
ATOM 731 C C . PRO A 1 93 ? 6.542 -9.292 -20.716 1.00 91.62 93 PRO A C 1
ATOM 733 O O . PRO A 1 93 ? 6.801 -10.244 -19.991 1.00 91.62 93 PRO A O 1
ATOM 736 N N . GLU A 1 94 ? 7.475 -8.454 -21.176 1.00 91.50 94 GLU A N 1
ATOM 737 C CA . GLU A 1 94 ? 8.912 -8.573 -20.889 1.00 91.50 94 GLU A CA 1
ATOM 738 C C . GLU A 1 94 ? 9.229 -8.591 -19.384 1.00 91.50 94 GLU A C 1
ATOM 740 O O . GLU A 1 94 ? 10.158 -9.269 -18.957 1.00 91.50 94 GLU A O 1
ATOM 745 N N . PHE A 1 95 ? 8.432 -7.902 -18.563 1.00 92.56 95 PHE A N 1
ATOM 746 C CA . PHE A 1 95 ? 8.646 -7.801 -17.117 1.00 92.56 95 PHE A CA 1
ATOM 747 C C . PHE A 1 95 ? 7.696 -8.695 -16.308 1.00 92.56 95 PHE A C 1
ATOM 749 O O . PHE A 1 95 ? 7.649 -8.577 -15.084 1.00 92.56 95 PHE A O 1
ATOM 756 N N . ALA A 1 96 ? 6.901 -9.558 -16.951 1.00 91.94 96 ALA A N 1
ATOM 757 C CA . ALA A 1 96 ? 5.881 -10.352 -16.266 1.00 91.94 96 ALA A CA 1
ATOM 758 C C . ALA A 1 96 ? 6.485 -11.326 -15.243 1.00 91.94 96 ALA A C 1
ATOM 760 O O . ALA A 1 96 ? 6.077 -11.313 -14.080 1.00 91.94 96 ALA A O 1
ATOM 761 N N . ASP A 1 97 ? 7.493 -12.102 -15.646 1.00 91.75 97 ASP A N 1
ATOM 762 C CA . ASP A 1 97 ? 8.148 -13.080 -14.767 1.00 91.75 97 ASP A CA 1
ATOM 763 C C . ASP A 1 97 ? 8.914 -12.396 -13.627 1.00 91.75 97 ASP A C 1
ATOM 765 O O . ASP A 1 97 ? 8.814 -12.807 -12.468 1.00 91.75 97 ASP A O 1
ATOM 769 N N . ALA A 1 98 ? 9.614 -11.300 -13.942 1.00 93.19 98 ALA A N 1
ATOM 770 C CA . ALA A 1 98 ? 10.319 -10.485 -12.958 1.00 93.19 98 ALA A CA 1
ATOM 771 C C . ALA A 1 98 ? 9.352 -9.896 -11.921 1.00 93.19 98 ALA A C 1
ATOM 773 O O . ALA A 1 98 ? 9.601 -9.964 -10.718 1.00 93.19 98 ALA A O 1
ATOM 774 N N . TRP A 1 99 ? 8.204 -9.380 -12.368 1.00 94.69 99 TRP A N 1
ATOM 775 C CA . TRP A 1 99 ? 7.189 -8.845 -11.468 1.00 94.69 99 TRP A CA 1
ATOM 776 C C . TRP A 1 99 ? 6.607 -9.924 -10.551 1.00 94.69 99 TRP A C 1
ATOM 778 O O . TRP A 1 99 ? 6.433 -9.697 -9.352 1.00 94.69 99 TRP A O 1
ATOM 788 N N . ASP A 1 100 ? 6.364 -11.122 -11.084 1.00 93.75 100 ASP A N 1
ATOM 789 C CA . ASP A 1 100 ? 5.912 -12.262 -10.292 1.00 93.75 100 ASP A CA 1
ATOM 790 C C . ASP A 1 100 ? 6.948 -12.680 -9.229 1.00 93.75 100 ASP A C 1
ATOM 792 O O . ASP A 1 100 ? 6.554 -13.086 -8.131 1.00 93.75 100 ASP A O 1
ATOM 796 N N . ASP A 1 101 ? 8.251 -12.570 -9.509 1.00 94.44 101 ASP A N 1
ATOM 797 C CA . ASP A 1 101 ? 9.316 -12.806 -8.522 1.00 94.44 101 ASP A CA 1
ATOM 798 C C . ASP A 1 101 ? 9.383 -11.701 -7.458 1.00 94.44 101 ASP A C 1
ATOM 800 O O . ASP A 1 101 ? 9.373 -11.994 -6.260 1.00 94.44 101 ASP A O 1
ATOM 804 N N . VAL A 1 102 ? 9.342 -10.429 -7.864 1.00 95.62 102 VAL A N 1
ATOM 805 C CA . VAL A 1 102 ? 9.310 -9.282 -6.940 1.00 95.62 102 VAL A CA 1
ATOM 806 C C . VAL A 1 102 ? 8.127 -9.392 -5.977 1.00 95.62 102 VAL A C 1
ATOM 808 O O . VAL A 1 102 ? 8.294 -9.240 -4.764 1.00 95.62 102 VAL A O 1
ATOM 811 N N . LEU A 1 103 ? 6.937 -9.736 -6.476 1.00 96.00 103 LEU A N 1
ATOM 812 C CA . LEU A 1 103 ? 5.756 -9.962 -5.642 1.00 96.00 103 LEU A CA 1
ATOM 813 C C . LEU A 1 103 ? 5.936 -11.127 -4.662 1.00 96.00 103 LEU A C 1
ATOM 815 O O . LEU A 1 103 ? 5.458 -11.046 -3.527 1.00 96.00 103 LEU A O 1
ATOM 819 N N . LYS A 1 104 ? 6.618 -12.209 -5.061 1.00 95.56 104 LYS A N 1
ATOM 820 C CA . LYS A 1 104 ? 6.933 -13.329 -4.158 1.00 95.56 104 LYS A CA 1
ATOM 821 C C . LYS A 1 104 ? 7.891 -12.894 -3.051 1.00 95.56 104 LYS A C 1
ATOM 823 O O . LYS A 1 104 ? 7.640 -13.234 -1.894 1.00 95.56 104 LYS A O 1
ATOM 828 N N . ARG A 1 105 ? 8.934 -12.124 -3.374 1.00 96.12 105 ARG A N 1
ATOM 829 C CA . ARG A 1 105 ? 9.901 -11.593 -2.396 1.00 96.12 105 ARG A CA 1
ATOM 830 C C . ARG A 1 105 ? 9.240 -10.625 -1.419 1.00 96.12 105 ARG A C 1
ATOM 832 O O . ARG A 1 105 ? 9.361 -10.808 -0.209 1.00 96.12 105 ARG A O 1
ATOM 839 N N . LEU A 1 106 ? 8.427 -9.691 -1.916 1.00 95.94 106 LEU A N 1
ATOM 840 C CA . LEU A 1 106 ? 7.606 -8.820 -1.069 1.00 95.94 106 LEU A CA 1
ATOM 841 C C . LEU A 1 106 ? 6.684 -9.629 -0.159 1.00 95.94 106 LEU A C 1
ATOM 843 O O . LEU A 1 106 ? 6.570 -9.330 1.024 1.00 95.94 106 LEU A O 1
ATOM 847 N N . ALA A 1 107 ? 6.041 -10.677 -0.680 1.00 94.12 107 ALA A N 1
ATOM 848 C CA . ALA A 1 107 ? 5.138 -11.505 0.112 1.00 94.12 107 ALA A CA 1
ATOM 849 C C . ALA A 1 107 ? 5.874 -12.349 1.161 1.00 94.12 107 ALA A C 1
ATOM 851 O O . ALA A 1 107 ? 5.269 -12.706 2.173 1.00 94.12 107 ALA A O 1
ATOM 852 N N . HIS A 1 108 ? 7.147 -12.674 0.930 1.00 94.94 108 HIS A N 1
ATOM 853 C CA . HIS A 1 10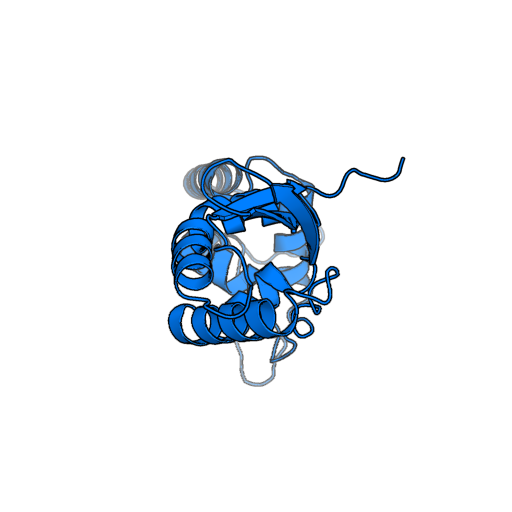8 ? 8.010 -13.313 1.917 1.00 94.94 108 HIS A CA 1
ATOM 854 C C . HIS A 1 108 ? 8.384 -12.343 3.046 1.00 94.94 108 HIS A C 1
ATOM 856 O O . HIS A 1 108 ? 8.310 -12.726 4.209 1.00 94.94 108 HIS A O 1
ATOM 862 N N . HIS A 1 109 ? 8.713 -11.090 2.714 1.00 94.19 109 HIS A N 1
ATOM 863 C CA . HIS A 1 109 ? 9.133 -10.079 3.688 1.00 94.19 109 HIS A CA 1
ATOM 864 C C . HIS A 1 109 ? 7.955 -9.472 4.478 1.00 94.19 109 HIS A C 1
ATOM 866 O O . HIS A 1 109 ? 7.972 -9.458 5.705 1.00 94.19 109 HIS A O 1
ATOM 872 N N . HIS A 1 110 ? 6.902 -9.026 3.788 1.00 89.75 110 HIS A N 1
ATOM 873 C CA . HIS A 1 110 ? 5.752 -8.310 4.370 1.00 89.75 110 HIS A CA 1
ATOM 874 C C . HIS A 1 110 ? 4.542 -9.204 4.658 1.00 89.75 110 HIS A C 1
ATOM 876 O O . HIS A 1 110 ? 3.591 -8.800 5.324 1.00 89.75 110 HIS A O 1
ATOM 882 N N . GLY A 1 111 ? 4.549 -10.432 4.141 1.00 90.06 111 GLY A N 1
ATOM 883 C CA . GLY A 1 111 ? 3.434 -11.363 4.244 1.00 90.06 111 GLY A CA 1
ATOM 884 C C . GLY A 1 111 ? 2.458 -11.291 3.065 1.00 90.06 111 GLY A C 1
ATOM 885 O O . GLY A 1 111 ? 2.154 -10.242 2.493 1.00 90.06 111 GLY A O 1
ATOM 886 N N . LYS A 1 112 ? 1.896 -12.455 2.716 1.00 88.69 112 LYS A N 1
ATOM 887 C CA . LYS A 1 112 ? 0.990 -12.621 1.564 1.00 88.69 112 LYS A CA 1
ATOM 888 C C . LYS A 1 112 ? -0.266 -11.746 1.642 1.00 88.69 112 LYS A C 1
ATOM 890 O O . LYS A 1 112 ? -0.753 -11.295 0.609 1.00 88.69 112 LYS A O 1
ATOM 895 N N . ALA A 1 113 ? -0.811 -11.534 2.840 1.00 83.50 113 ALA A N 1
ATOM 896 C CA . ALA A 1 113 ? -2.027 -10.742 3.029 1.00 83.50 113 ALA A CA 1
ATOM 897 C C . ALA A 1 113 ? -1.796 -9.250 2.740 1.00 83.50 113 ALA A C 1
ATOM 899 O O . ALA A 1 113 ? -2.615 -8.636 2.053 1.00 83.50 113 ALA A O 1
ATOM 900 N N . ALA A 1 114 ? -0.660 -8.702 3.186 1.00 86.69 114 ALA A N 1
ATOM 901 C CA . ALA A 1 114 ? -0.278 -7.319 2.922 1.00 86.69 114 ALA A CA 1
ATOM 902 C C . ALA A 1 114 ? -0.111 -7.079 1.417 1.00 86.69 114 ALA A C 1
ATOM 904 O O . ALA A 1 114 ? -0.753 -6.194 0.852 1.00 86.69 114 ALA A O 1
ATOM 905 N N . VAL A 1 115 ? 0.643 -7.949 0.735 1.00 91.88 115 VAL A N 1
ATOM 906 C CA . VAL A 1 115 ? 0.849 -7.833 -0.716 1.00 91.88 115 VAL A CA 1
ATOM 907 C C . VAL A 1 115 ? -0.468 -7.928 -1.490 1.00 91.88 115 VAL A C 1
ATOM 909 O O . VAL A 1 115 ? -0.731 -7.101 -2.358 1.00 91.88 115 VAL A O 1
ATOM 912 N N . ARG A 1 116 ? -1.353 -8.878 -1.158 1.00 89.38 116 ARG A N 1
ATOM 913 C CA . ARG A 1 116 ? -2.676 -8.966 -1.807 1.00 89.38 116 ARG A CA 1
ATOM 914 C C . ARG A 1 116 ? -3.499 -7.697 -1.596 1.00 89.38 116 ARG A C 1
ATOM 916 O O . ARG A 1 116 ? -4.189 -7.254 -2.506 1.00 89.38 116 ARG A O 1
ATOM 923 N N . SER A 1 117 ? -3.422 -7.087 -0.425 1.00 85.25 117 SER A N 1
ATOM 924 C CA . SER A 1 117 ? -4.257 -5.929 -0.104 1.00 85.25 117 SER A CA 1
ATOM 925 C C . SER A 1 117 ? -3.821 -4.657 -0.805 1.00 85.25 117 SER A C 1
ATOM 927 O O . SER A 1 117 ? -4.667 -3.923 -1.315 1.00 85.25 117 SER A O 1
ATOM 929 N N . TRP A 1 118 ? -2.514 -4.437 -0.895 1.00 90.06 118 TRP A N 1
ATOM 930 C CA . TRP A 1 118 ? -1.970 -3.208 -1.460 1.00 90.06 118 TRP A CA 1
ATOM 931 C C . TRP A 1 118 ? -1.721 -3.291 -2.965 1.00 90.06 118 TRP A C 1
ATOM 933 O O . TRP A 1 118 ? -1.855 -2.278 -3.642 1.00 90.06 118 TRP A O 1
ATOM 943 N N . PHE A 1 119 ? -1.469 -4.488 -3.507 1.00 93.75 119 PHE A N 1
ATOM 944 C CA . PHE A 1 119 ? -1.109 -4.668 -4.918 1.00 93.75 119 PHE A CA 1
ATOM 945 C C . PHE A 1 119 ? -2.199 -5.334 -5.781 1.00 93.75 119 PHE A C 1
ATOM 947 O O . PHE A 1 119 ? -2.055 -5.407 -6.997 1.00 93.75 119 PHE A O 1
ATOM 954 N N . SER A 1 120 ? -3.324 -5.796 -5.210 1.00 90.81 120 SER A N 1
ATOM 955 C CA . SER A 1 120 ? -4.406 -6.463 -5.980 1.00 90.81 120 SER A CA 1
ATOM 956 C C . SER A 1 120 ? -5.005 -5.625 -7.108 1.00 90.81 120 SER A C 1
ATOM 958 O O . SER A 1 120 ? -5.542 -6.180 -8.059 1.00 90.81 120 SER A O 1
ATOM 960 N N . ASN A 1 121 ? -4.933 -4.300 -6.996 1.00 89.25 121 ASN A N 1
ATOM 961 C CA . ASN A 1 121 ? -5.469 -3.364 -7.982 1.00 89.25 121 ASN A CA 1
ATOM 962 C C . ASN A 1 121 ? -4.388 -2.416 -8.514 1.00 89.25 121 ASN A C 1
ATOM 964 O O . ASN A 1 121 ? -4.712 -1.328 -8.982 1.00 89.25 121 ASN A O 1
ATOM 968 N N . THR A 1 122 ? -3.115 -2.800 -8.395 1.00 93.88 122 THR A N 1
ATOM 969 C CA . THR A 1 122 ? -1.992 -2.045 -8.955 1.00 93.88 122 THR A CA 1
ATOM 970 C C . THR A 1 122 ? -1.476 -2.733 -10.196 1.00 93.88 122 THR A C 1
ATOM 972 O O . THR A 1 122 ? -1.467 -3.962 -10.238 1.00 93.88 122 THR A O 1
ATOM 975 N N . ILE A 1 123 ? -0.987 -1.976 -11.167 1.00 95.12 123 ILE A N 1
ATOM 976 C CA . ILE A 1 123 ? -0.490 -2.562 -12.406 1.00 95.12 123 ILE A CA 1
ATOM 977 C C . ILE A 1 123 ? 0.690 -1.770 -12.956 1.00 95.12 123 ILE A C 1
ATOM 979 O O . ILE A 1 123 ? 0.702 -0.545 -12.903 1.00 95.12 123 ILE A O 1
ATOM 983 N N . ILE A 1 124 ? 1.702 -2.475 -13.459 1.00 96.19 124 ILE A N 1
ATOM 984 C CA . ILE A 1 124 ? 2.814 -1.840 -14.169 1.00 96.19 124 ILE A CA 1
ATOM 985 C C . ILE A 1 124 ? 2.355 -1.571 -15.601 1.00 96.19 124 ILE A C 1
ATOM 987 O O . ILE A 1 124 ? 1.909 -2.499 -16.286 1.00 96.19 124 ILE A O 1
ATOM 991 N N . THR A 1 125 ? 2.407 -0.308 -16.025 1.00 94.56 125 THR A N 1
ATOM 992 C CA . THR A 1 125 ? 1.766 0.166 -17.268 1.00 94.56 125 THR A CA 1
ATOM 993 C C . THR A 1 125 ? 2.726 0.776 -18.274 1.00 94.56 125 THR A C 1
ATOM 995 O O . THR A 1 125 ? 2.431 0.754 -19.465 1.00 94.56 125 THR A O 1
ATOM 998 N N . ALA A 1 126 ? 3.861 1.309 -17.826 1.00 93.94 126 ALA A N 1
ATOM 999 C CA . ALA A 1 126 ? 4.815 1.969 -18.705 1.00 93.94 126 ALA A CA 1
ATOM 1000 C C . ALA A 1 126 ? 6.261 1.749 -18.260 1.00 93.94 126 ALA A C 1
ATOM 1002 O O . ALA A 1 126 ? 6.537 1.474 -17.090 1.00 93.94 126 ALA A O 1
ATOM 1003 N N . THR A 1 127 ? 7.166 1.918 -19.215 1.00 94.69 127 THR A N 1
ATOM 1004 C CA . THR A 1 127 ? 8.616 1.946 -19.034 1.00 94.69 127 THR A CA 1
ATOM 1005 C C . THR A 1 127 ? 9.149 3.280 -19.536 1.00 94.69 127 THR A C 1
ATOM 1007 O O . THR A 1 127 ? 8.684 3.792 -20.554 1.00 94.69 127 THR A O 1
ATOM 1010 N N . GLU A 1 128 ? 10.151 3.813 -18.857 1.00 94.69 128 GLU A N 1
ATOM 1011 C CA . GLU A 1 128 ? 10.932 4.958 -19.308 1.00 94.69 128 GLU A CA 1
ATOM 1012 C C . GLU A 1 128 ? 12.408 4.558 -19.352 1.00 94.69 128 GLU A C 1
ATOM 1014 O O . GLU A 1 128 ? 12.968 4.098 -18.352 1.00 94.69 128 GLU A O 1
ATOM 1019 N N . ASP A 1 129 ? 13.028 4.709 -20.522 1.00 92.44 129 ASP A N 1
ATOM 1020 C CA . ASP A 1 129 ? 14.462 4.507 -20.682 1.00 92.44 129 ASP A CA 1
ATOM 1021 C C . ASP A 1 129 ? 15.219 5.684 -20.071 1.00 92.44 129 ASP A C 1
ATOM 1023 O O . ASP A 1 129 ? 15.062 6.836 -20.478 1.00 92.44 129 ASP A O 1
ATOM 1027 N N . THR A 1 130 ? 16.099 5.382 -19.127 1.00 90.44 130 THR A N 1
ATOM 1028 C CA . THR A 1 130 ? 17.032 6.342 -18.542 1.00 90.44 130 THR A CA 1
ATOM 1029 C C . THR A 1 130 ? 18.462 5.992 -18.966 1.00 90.44 130 THR A C 1
ATOM 1031 O O . THR A 1 130 ? 18.708 4.896 -19.489 1.00 90.44 130 THR A O 1
ATOM 1034 N N . PRO A 1 131 ? 19.444 6.888 -18.762 1.00 90.25 131 PRO A N 1
ATOM 1035 C CA . PRO A 1 131 ? 20.850 6.562 -19.005 1.00 90.25 131 PRO A CA 1
ATOM 1036 C C . PRO A 1 131 ? 21.330 5.335 -18.212 1.00 90.25 131 PRO A C 1
ATOM 1038 O O . PRO A 1 131 ? 22.118 4.546 -18.728 1.00 90.25 131 PRO A O 1
ATOM 1041 N N . ASP A 1 132 ? 20.799 5.139 -17.002 1.00 88.44 132 ASP A N 1
ATOM 1042 C CA . ASP A 1 132 ? 21.257 4.110 -16.062 1.00 88.44 132 ASP A CA 1
ATOM 1043 C C . ASP A 1 132 ? 20.481 2.785 -16.173 1.00 88.44 132 ASP A C 1
ATOM 1045 O O . ASP A 1 132 ? 20.918 1.763 -15.646 1.00 88.44 132 ASP A O 1
ATOM 1049 N N . GLY A 1 133 ? 19.332 2.769 -16.857 1.00 91.69 133 GLY A N 1
ATOM 1050 C CA . GLY A 1 133 ? 18.511 1.570 -17.028 1.00 91.69 133 GLY A CA 1
ATOM 1051 C C . GLY A 1 133 ? 17.055 1.893 -17.340 1.00 91.69 133 GLY A C 1
ATOM 1052 O O . GLY A 1 133 ? 16.770 2.838 -18.070 1.00 91.69 133 GLY A O 1
ATOM 1053 N N . ILE A 1 134 ? 16.134 1.092 -16.812 1.00 94.06 134 ILE A N 1
ATOM 1054 C CA . ILE A 1 134 ? 14.692 1.236 -17.047 1.00 94.06 134 ILE A CA 1
ATOM 1055 C C . ILE A 1 134 ? 13.997 1.666 -15.754 1.00 94.06 134 ILE A C 1
ATOM 1057 O O . ILE A 1 134 ? 14.184 1.053 -14.701 1.00 94.06 134 ILE A O 1
ATOM 1061 N N . MET A 1 135 ? 13.174 2.710 -15.834 1.00 95.19 135 MET A N 1
ATOM 1062 C CA . MET A 1 135 ? 12.241 3.102 -14.779 1.00 95.19 135 MET A CA 1
ATOM 1063 C C . MET A 1 135 ? 10.850 2.557 -15.115 1.00 95.19 135 MET A C 1
ATOM 1065 O O . MET A 1 135 ? 10.309 2.838 -16.184 1.00 95.19 135 MET A O 1
ATOM 1069 N N . LEU A 1 136 ? 10.258 1.772 -14.218 1.00 96.06 136 LEU A N 1
ATOM 1070 C CA . LEU A 1 136 ? 8.918 1.211 -14.415 1.00 96.06 136 LEU A CA 1
ATOM 1071 C C . LEU A 1 136 ? 7.860 2.093 -13.749 1.00 96.06 136 LEU A C 1
ATOM 1073 O O . LEU A 1 136 ? 8.052 2.567 -12.635 1.00 96.06 136 LEU A O 1
ATOM 1077 N N . THR A 1 137 ? 6.709 2.280 -14.391 1.00 97.25 137 THR A N 1
ATOM 1078 C CA . THR A 1 137 ? 5.558 2.973 -13.794 1.00 97.25 137 THR A CA 1
ATOM 1079 C C . THR A 1 137 ? 4.589 1.962 -13.194 1.00 97.25 137 THR A C 1
ATOM 1081 O O . THR A 1 137 ? 4.001 1.173 -13.933 1.00 97.25 137 THR A O 1
ATOM 1084 N N . LEU A 1 138 ? 4.378 2.022 -11.876 1.00 97.44 138 LEU A N 1
ATOM 1085 C CA . LEU A 1 138 ? 3.338 1.279 -11.162 1.00 97.44 138 LEU A CA 1
ATOM 1086 C C . LEU A 1 138 ? 2.140 2.198 -10.895 1.00 97.44 138 LEU A C 1
ATOM 1088 O O . LEU A 1 138 ? 2.230 3.173 -10.145 1.00 97.44 138 LEU A O 1
ATOM 1092 N N . GLU A 1 139 ? 1.005 1.865 -11.497 1.00 95.88 139 GLU A N 1
ATOM 1093 C CA . GLU A 1 139 ? -0.251 2.585 -11.339 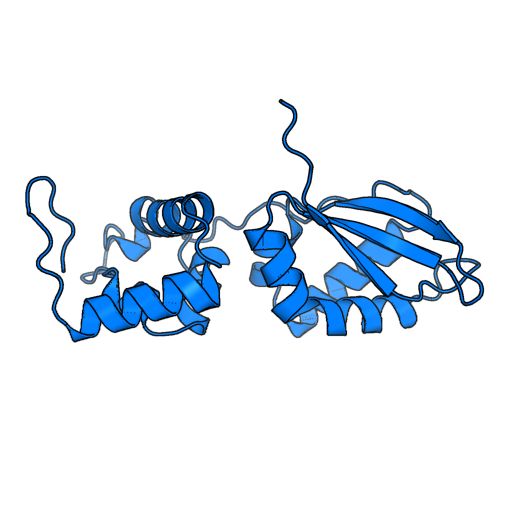1.00 95.88 139 GLU A CA 1
ATOM 1094 C C . GLU A 1 139 ? -1.050 2.024 -10.158 1.00 95.88 139 GLU A C 1
ATOM 1096 O O . GLU A 1 139 ? -1.349 0.831 -10.097 1.00 95.88 139 GLU A O 1
ATOM 1101 N N . ALA A 1 140 ? -1.407 2.897 -9.222 1.00 92.00 140 ALA A N 1
ATOM 1102 C CA . ALA A 1 140 ? -2.263 2.616 -8.082 1.00 92.00 140 ALA A CA 1
ATOM 1103 C C . ALA A 1 140 ? -3.688 3.144 -8.329 1.00 92.00 140 ALA A C 1
ATOM 1105 O O . ALA A 1 140 ? -3.871 4.184 -8.963 1.00 92.00 140 ALA A O 1
ATOM 1106 N N . PRO A 1 141 ? -4.727 2.498 -7.774 1.00 86.25 141 PRO A N 1
ATOM 1107 C CA . PRO A 1 141 ? -6.118 2.847 -8.072 1.00 86.25 141 PRO A CA 1
ATOM 1108 C C . PRO A 1 141 ? -6.578 4.172 -7.440 1.00 86.25 141 PRO A C 1
ATOM 1110 O O . PRO A 1 141 ? -7.646 4.673 -7.781 1.00 86.25 141 PRO A O 1
ATOM 1113 N N . ARG A 1 142 ? -5.833 4.700 -6.459 1.00 82.50 142 ARG A N 1
ATOM 1114 C CA . ARG A 1 142 ? -6.133 5.942 -5.729 1.00 82.50 142 ARG A CA 1
ATOM 1115 C C . ARG A 1 142 ? -4.910 6.433 -4.965 1.00 82.50 142 ARG A C 1
ATOM 1117 O O . ARG A 1 142 ? -4.059 5.627 -4.585 1.00 82.50 142 ARG A O 1
ATOM 1124 N N . GLU A 1 143 ? -4.914 7.723 -4.650 1.00 81.81 143 GLU A N 1
ATOM 1125 C CA . GLU A 1 143 ? -3.811 8.412 -3.976 1.00 81.81 143 GLU A CA 1
ATOM 1126 C C . GLU A 1 143 ? -3.454 7.790 -2.628 1.00 81.81 143 GLU A C 1
ATOM 1128 O O . GLU A 1 143 ? -2.287 7.575 -2.327 1.00 81.81 143 GLU A O 1
ATOM 1133 N N . PHE A 1 144 ? -4.465 7.375 -1.869 1.00 79.25 144 PHE A N 1
ATOM 1134 C CA . PHE A 1 144 ? -4.270 6.641 -0.626 1.00 79.25 144 PHE A CA 1
ATOM 1135 C C . PHE A 1 144 ? -3.409 5.374 -0.785 1.00 79.25 144 PHE A C 1
ATOM 1137 O O . PHE A 1 144 ? -2.500 5.129 0.003 1.00 79.25 144 PHE A O 1
ATOM 1144 N N . VAL A 1 145 ? -3.672 4.564 -1.817 1.00 84.06 145 VAL A N 1
ATOM 1145 C CA . VAL A 1 145 ? -2.902 3.333 -2.068 1.00 84.06 145 VAL A CA 1
ATOM 1146 C C . VAL A 1 145 ? -1.504 3.684 -2.570 1.00 84.06 145 VAL A C 1
ATOM 1148 O O . VAL A 1 145 ? -0.536 3.075 -2.124 1.00 84.06 145 VAL A O 1
ATOM 1151 N N . ARG A 1 146 ? -1.389 4.696 -3.442 1.00 89.88 146 ARG A N 1
ATOM 1152 C CA . ARG A 1 146 ? -0.104 5.208 -3.936 1.00 89.88 146 ARG A CA 1
ATOM 1153 C C . ARG A 1 146 ? 0.796 5.642 -2.777 1.00 89.88 146 ARG A C 1
ATOM 1155 O O . ARG A 1 146 ? 1.908 5.139 -2.661 1.00 89.88 146 ARG A O 1
ATOM 1162 N N . GLY A 1 147 ? 0.293 6.516 -1.905 1.00 86.88 147 GLY A N 1
ATOM 1163 C CA . GLY A 1 147 ? 1.026 7.038 -0.752 1.00 86.88 147 GLY A CA 1
ATOM 1164 C C . GLY A 1 147 ? 1.388 5.951 0.260 1.00 86.88 147 GLY A C 1
ATOM 1165 O O . GLY A 1 147 ? 2.481 5.967 0.821 1.00 86.88 147 GLY A O 1
ATOM 1166 N N . TRP A 1 148 ? 0.521 4.950 0.447 1.00 87.69 148 TRP A N 1
ATOM 1167 C CA . TRP A 1 148 ? 0.844 3.807 1.299 1.00 87.69 148 TRP A CA 1
ATOM 1168 C C . TRP A 1 148 ? 1.992 2.965 0.730 1.00 87.69 148 TRP A C 1
ATOM 1170 O O . TRP A 1 148 ? 2.935 2.635 1.448 1.00 87.69 148 TRP A O 1
ATOM 1180 N N . ILE A 1 149 ? 1.948 2.645 -0.567 1.00 93.19 149 ILE A N 1
ATOM 1181 C CA . ILE A 1 149 ? 3.025 1.914 -1.251 1.00 93.19 149 ILE A CA 1
ATOM 1182 C C . ILE A 1 149 ? 4.330 2.709 -1.194 1.00 93.19 149 ILE A C 1
ATOM 1184 O O . ILE A 1 149 ? 5.372 2.143 -0.868 1.00 93.19 149 ILE A O 1
ATOM 1188 N N . GLU A 1 150 ? 4.269 4.017 -1.441 1.00 93.94 150 GLU A N 1
ATOM 1189 C CA . GLU A 1 150 ? 5.415 4.925 -1.355 1.00 93.94 150 GLU A CA 1
ATOM 1190 C C . GLU A 1 150 ? 6.090 4.861 0.018 1.00 93.94 150 GLU A C 1
ATOM 1192 O O . GLU A 1 150 ? 7.296 4.645 0.116 1.00 93.94 150 GLU A O 1
ATOM 1197 N N . LYS A 1 151 ? 5.297 4.982 1.084 1.00 90.00 151 LYS A N 1
ATOM 1198 C CA . LYS A 1 151 ? 5.787 5.039 2.463 1.00 90.00 151 LYS A CA 1
ATOM 1199 C C . LYS A 1 151 ? 6.292 3.695 2.987 1.00 90.00 151 LYS A C 1
ATOM 1201 O O . LYS A 1 151 ? 7.227 3.676 3.784 1.00 90.00 151 LYS A O 1
ATOM 1206 N N . HIS A 1 152 ? 5.663 2.588 2.588 1.00 89.62 152 HIS A N 1
ATOM 1207 C CA . HIS A 1 152 ? 5.862 1.290 3.244 1.00 89.62 152 HIS A CA 1
ATOM 1208 C C . HIS A 1 152 ? 6.539 0.223 2.381 1.00 89.62 152 HIS A C 1
ATOM 1210 O O . HIS A 1 152 ? 7.095 -0.718 2.938 1.00 89.62 152 HIS A O 1
ATOM 1216 N N . PHE A 1 153 ? 6.512 0.347 1.051 1.00 94.94 153 PHE A N 1
ATOM 1217 C CA . PHE A 1 153 ? 6.950 -0.722 0.144 1.00 94.94 153 PHE A CA 1
ATOM 1218 C C . PHE A 1 153 ? 7.959 -0.270 -0.916 1.00 94.94 153 PHE A C 1
ATOM 1220 O O . PHE A 1 153 ? 8.645 -1.116 -1.484 1.00 94.94 153 PHE A O 1
ATOM 1227 N N . LEU A 1 154 ? 8.075 1.030 -1.206 1.00 96.38 154 LEU A N 1
ATOM 1228 C CA . LEU A 1 154 ? 8.884 1.526 -2.326 1.00 96.38 154 LEU A CA 1
ATOM 1229 C C . LEU A 1 154 ? 10.376 1.186 -2.205 1.00 96.38 154 LEU A C 1
ATOM 1231 O O . LEU A 1 154 ? 11.014 0.872 -3.208 1.00 96.38 154 LEU A O 1
ATOM 1235 N N . ALA A 1 155 ? 10.928 1.216 -0.991 1.00 96.00 155 ALA A N 1
ATOM 1236 C CA . ALA A 1 155 ? 12.327 0.862 -0.761 1.00 96.00 155 ALA A CA 1
ATOM 1237 C C . ALA A 1 155 ? 12.611 -0.601 -1.147 1.00 96.00 155 ALA A C 1
ATOM 1239 O O . ALA A 1 155 ? 13.517 -0.863 -1.939 1.00 96.00 155 ALA A O 1
ATOM 1240 N N . ASP A 1 156 ? 11.789 -1.533 -0.659 1.00 96.75 156 ASP A N 1
ATOM 1241 C CA . ASP A 1 156 ? 11.923 -2.961 -0.963 1.00 96.75 156 ASP A CA 1
ATOM 1242 C C . ASP A 1 156 ? 11.590 -3.274 -2.423 1.00 96.75 156 ASP A C 1
ATOM 1244 O O . ASP A 1 156 ? 12.275 -4.076 -3.051 1.00 96.75 156 ASP A O 1
ATOM 1248 N N . LEU A 1 157 ? 10.584 -2.604 -2.999 1.00 95.94 157 LEU A N 1
ATOM 1249 C CA . LEU A 1 157 ? 10.275 -2.684 -4.429 1.00 95.94 157 LEU A CA 1
ATOM 1250 C C . LEU A 1 157 ? 11.512 -2.367 -5.269 1.00 95.94 157 LEU A C 1
ATOM 1252 O O . LEU A 1 157 ? 11.901 -3.165 -6.118 1.00 95.94 157 LEU A O 1
ATOM 1256 N N . ASN A 1 158 ? 12.146 -1.221 -5.017 1.00 95.62 158 ASN A N 1
ATOM 1257 C CA . ASN A 1 158 ? 13.333 -0.800 -5.756 1.00 95.62 158 ASN A CA 1
ATOM 1258 C C . ASN A 1 158 ? 14.512 -1.750 -5.534 1.00 95.62 158 ASN A C 1
ATOM 1260 O O . ASN A 1 158 ? 15.266 -2.013 -6.467 1.00 95.62 158 ASN A O 1
ATOM 1264 N N . HIS A 1 159 ? 14.675 -2.272 -4.319 1.00 95.31 159 HIS A N 1
ATOM 1265 C CA . HIS A 1 159 ? 15.708 -3.256 -4.021 1.00 95.31 159 HIS A CA 1
ATOM 1266 C C . HIS A 1 159 ? 15.505 -4.550 -4.819 1.00 95.31 159 HIS A C 1
ATOM 1268 O O . HIS A 1 159 ? 16.412 -4.959 -5.538 1.00 95.31 159 HIS A O 1
ATOM 1274 N N . TYR A 1 160 ? 14.312 -5.148 -4.778 1.00 95.06 160 TYR A N 1
ATOM 1275 C CA . TYR A 1 160 ? 14.045 -6.413 -5.465 1.00 95.06 160 TYR A CA 1
ATOM 1276 C C . TYR A 1 160 ? 14.048 -6.285 -6.988 1.00 95.06 160 TYR A C 1
ATOM 1278 O O . TYR A 1 160 ? 14.470 -7.217 -7.667 1.00 95.06 160 TYR A O 1
ATOM 1286 N N . TRP A 1 161 ? 13.639 -5.138 -7.536 1.00 93.94 161 TRP A N 1
ATOM 1287 C CA . TRP A 1 161 ? 13.762 -4.875 -8.971 1.00 93.94 161 TRP A CA 1
ATOM 1288 C C . TRP A 1 161 ? 15.216 -4.779 -9.436 1.00 93.94 161 TRP A C 1
ATOM 1290 O O . TRP A 1 161 ? 15.536 -5.267 -10.515 1.00 93.94 161 TRP A O 1
ATOM 1300 N N . ARG A 1 162 ? 16.110 -4.207 -8.623 1.00 90.75 162 ARG A N 1
ATOM 1301 C CA . ARG A 1 162 ? 17.543 -4.135 -8.955 1.00 90.75 162 ARG A CA 1
ATOM 1302 C C . ARG A 1 162 ? 18.245 -5.487 -8.907 1.00 90.75 162 ARG A C 1
ATOM 1304 O O . ARG A 1 162 ? 19.267 -5.648 -9.557 1.00 90.75 162 ARG A O 1
ATOM 1311 N N . GLU A 1 163 ? 17.715 -6.435 -8.141 1.00 89.12 163 GLU A N 1
ATOM 1312 C CA . GLU A 1 163 ? 18.223 -7.811 -8.071 1.00 89.12 163 GLU A CA 1
ATOM 1313 C C . GLU A 1 163 ? 17.647 -8.731 -9.163 1.00 89.12 163 GLU A C 1
ATOM 1315 O O . GLU A 1 163 ? 17.961 -9.922 -9.198 1.00 89.12 163 GLU A O 1
ATOM 1320 N N . CYS A 1 164 ? 16.759 -8.220 -10.020 1.00 85.50 164 CYS A N 1
ATOM 1321 C CA . CYS A 1 164 ? 16.157 -8.989 -11.101 1.00 85.50 164 CYS A CA 1
ATOM 1322 C C . CYS A 1 164 ? 17.029 -8.945 -12.364 1.00 85.50 164 CYS A C 1
ATOM 1324 O O . CYS A 1 164 ? 17.056 -7.936 -13.062 1.00 85.50 164 CYS A O 1
ATOM 1326 N N . ASP A 1 165 ? 17.625 -10.081 -12.727 1.00 78.00 165 ASP A N 1
ATOM 1327 C CA . ASP A 1 165 ? 18.443 -10.237 -13.945 1.00 78.00 165 ASP A CA 1
ATOM 1328 C C . ASP A 1 165 ? 17.632 -10.707 -15.176 1.00 78.00 165 ASP A C 1
ATOM 1330 O O . ASP A 1 165 ? 18.164 -11.306 -16.109 1.00 78.00 165 ASP A O 1
ATOM 1334 N N . TYR A 1 166 ? 16.316 -10.478 -15.185 1.00 72.12 166 TYR A N 1
ATOM 1335 C CA . TYR A 1 166 ? 15.404 -11.019 -16.206 1.00 72.12 166 TYR A CA 1
ATOM 1336 C C . TYR A 1 166 ? 15.376 -10.226 -17.525 1.00 72.12 166 TYR A C 1
ATOM 1338 O O . TYR A 1 166 ? 14.857 -10.730 -18.520 1.00 72.12 166 TYR A O 1
ATOM 1346 N N . CYS A 1 167 ? 15.910 -9.001 -17.553 1.00 67.44 167 CYS A N 1
ATOM 1347 C CA . CYS A 1 167 ? 15.821 -8.100 -18.705 1.00 67.44 167 CYS A CA 1
ATOM 1348 C C . CYS A 1 167 ? 17.212 -7.696 -19.200 1.00 67.44 167 CYS A C 1
ATOM 1350 O O . CYS A 1 167 ? 18.167 -7.615 -18.430 1.00 67.44 167 CYS A O 1
ATOM 1352 N N . SER A 1 168 ? 17.328 -7.376 -20.493 1.00 73.31 168 SER A N 1
ATOM 1353 C CA . SER A 1 168 ? 18.604 -6.960 -21.099 1.00 73.31 168 SER A CA 1
ATOM 1354 C C . SER A 1 168 ? 19.153 -5.647 -20.537 1.00 73.31 168 SER A C 1
ATOM 1356 O O . SER A 1 168 ? 20.336 -5.351 -20.697 1.00 73.31 168 SER A O 1
ATOM 1358 N N . ARG A 1 169 ? 18.293 -4.843 -19.903 1.00 78.81 169 ARG A N 1
ATOM 1359 C CA . ARG A 1 169 ? 18.665 -3.623 -19.189 1.00 78.81 169 ARG A CA 1
ATOM 1360 C C . ARG A 1 169 ? 18.158 -3.705 -17.748 1.00 78.81 169 ARG A C 1
ATOM 1362 O O . ARG A 1 169 ? 17.029 -4.152 -17.542 1.00 78.81 169 ARG A O 1
ATOM 1369 N N . PRO A 1 170 ? 18.949 -3.246 -16.766 1.00 88.56 170 PRO A N 1
ATOM 1370 C CA . PRO A 1 170 ? 18.551 -3.300 -15.368 1.00 88.56 170 PRO A CA 1
ATOM 1371 C C . PRO A 1 170 ? 17.371 -2.363 -15.099 1.00 88.56 170 PRO A C 1
ATOM 1373 O O . PRO A 1 170 ? 17.331 -1.230 -15.591 1.00 88.56 170 PRO A O 1
ATOM 1376 N N . VAL A 1 171 ? 16.428 -2.814 -14.272 1.00 92.94 171 VAL A N 1
ATOM 1377 C CA . VAL A 1 171 ? 15.381 -1.946 -13.726 1.00 92.94 171 VAL A CA 1
ATOM 1378 C C . VAL A 1 171 ? 15.971 -1.164 -12.556 1.00 92.94 171 VAL A C 1
ATOM 1380 O O . VAL A 1 171 ? 16.378 -1.734 -11.545 1.00 92.94 171 VAL A O 1
ATOM 1383 N N . ILE A 1 172 ? 16.025 0.160 -12.683 1.00 92.69 172 ILE A N 1
ATOM 1384 C CA . ILE A 1 172 ? 16.676 1.031 -11.692 1.00 92.69 172 ILE A CA 1
ATOM 1385 C C . ILE A 1 172 ? 15.727 1.496 -10.584 1.00 92.69 172 ILE A C 1
ATOM 1387 O O . ILE A 1 172 ? 16.188 1.902 -9.506 1.00 92.69 172 ILE A O 1
ATOM 1391 N N . GLY A 1 173 ? 14.416 1.406 -10.829 1.00 92.81 173 GLY A N 1
ATOM 1392 C CA . GLY A 1 173 ? 13.390 1.702 -9.841 1.00 92.81 173 GLY A CA 1
ATOM 1393 C C . GLY A 1 173 ? 11.960 1.714 -10.380 1.00 92.81 173 GLY A C 1
ATOM 1394 O O . GLY A 1 173 ? 11.689 1.404 -11.543 1.00 92.81 173 GLY A O 1
ATOM 1395 N N . ILE A 1 174 ? 11.056 2.096 -9.481 1.00 96.06 174 ILE A N 1
ATOM 1396 C CA . ILE A 1 174 ? 9.621 2.243 -9.700 1.00 96.06 174 ILE A CA 1
ATOM 1397 C C . ILE A 1 174 ? 9.216 3.706 -9.507 1.00 96.06 174 ILE A C 1
ATOM 1399 O O . ILE A 1 174 ? 9.477 4.308 -8.464 1.00 96.06 174 ILE A O 1
ATOM 1403 N N . GLN A 1 175 ? 8.491 4.246 -10.480 1.00 96.31 175 GLN A N 1
ATOM 1404 C CA . GLN A 1 175 ? 7.712 5.467 -10.354 1.00 96.31 175 GLN A CA 1
ATOM 1405 C C . GLN A 1 175 ? 6.259 5.111 -10.018 1.00 96.31 175 GLN A C 1
ATOM 1407 O O . GLN A 1 175 ? 5.621 4.320 -10.712 1.00 96.31 175 GLN A O 1
ATOM 1412 N N . LEU A 1 176 ? 5.714 5.711 -8.961 1.00 96.44 176 LEU A N 1
ATOM 1413 C CA . LEU A 1 176 ? 4.324 5.508 -8.554 1.00 96.44 176 LEU A CA 1
ATOM 1414 C C . LEU A 1 176 ? 3.420 6.566 -9.188 1.00 96.44 176 LEU A C 1
ATOM 1416 O O . LEU A 1 176 ? 3.688 7.762 -9.067 1.00 96.44 176 LEU A O 1
ATOM 1420 N N . LYS A 1 177 ? 2.314 6.140 -9.801 1.00 94.94 177 LYS A N 1
ATOM 1421 C CA . LYS A 1 177 ? 1.263 7.035 -10.308 1.00 94.94 177 LYS A CA 1
ATOM 1422 C C . LYS A 1 177 ? -0.100 6.625 -9.775 1.00 94.94 177 LYS A C 1
ATOM 1424 O O . LYS A 1 177 ? -0.352 5.449 -9.537 1.00 94.94 177 LYS A O 1
ATOM 1429 N N . THR A 1 178 ? -0.986 7.596 -9.595 1.00 91.56 178 THR A N 1
ATOM 1430 C CA . THR A 1 178 ? -2.401 7.331 -9.324 1.00 91.56 178 THR A CA 1
ATOM 1431 C C . THR A 1 178 ? -3.142 7.287 -10.654 1.00 91.56 178 THR A C 1
ATOM 1433 O O . THR A 1 178 ? -2.925 8.153 -11.498 1.00 91.56 178 THR A O 1
ATOM 1436 N N . LYS A 1 179 ? -4.020 6.298 -10.841 1.00 84.50 179 LYS A N 1
ATOM 1437 C CA . LYS A 1 179 ? -4.910 6.231 -11.998 1.00 84.50 179 LYS A CA 1
ATOM 1438 C C . LYS A 1 179 ? -5.739 7.509 -12.077 1.00 84.50 179 LYS A C 1
ATOM 1440 O O . LYS A 1 179 ? -6.450 7.841 -11.126 1.00 84.50 179 LYS A O 1
ATOM 1445 N N . GLU A 1 180 ? -5.652 8.223 -13.194 1.00 69.69 180 GLU A N 1
ATOM 1446 C CA . GLU A 1 180 ? -6.485 9.403 -13.407 1.00 69.69 180 GLU A CA 1
ATOM 1447 C C . GLU A 1 180 ? -7.962 8.995 -13.403 1.00 69.69 180 GLU A C 1
ATOM 1449 O O . GLU A 1 180 ? -8.353 7.973 -13.980 1.00 69.69 180 GLU A O 1
ATOM 1454 N N . ALA A 1 181 ? -8.793 9.774 -12.707 1.00 53.22 181 ALA A N 1
ATOM 1455 C CA . ALA A 1 181 ? -10.228 9.555 -12.727 1.00 53.22 181 ALA A CA 1
ATOM 1456 C C . ALA A 1 181 ? -10.718 9.784 -14.159 1.00 53.22 181 ALA A C 1
ATOM 1458 O O . ALA A 1 181 ? -10.649 10.901 -14.670 1.00 53.22 181 ALA A O 1
ATOM 1459 N N . THR A 1 182 ? -11.207 8.726 -14.804 1.00 43.53 182 THR A N 1
ATOM 1460 C CA . THR A 1 182 ? -11.948 8.858 -16.059 1.00 43.53 182 THR A CA 1
ATOM 1461 C C . THR A 1 182 ? -13.182 9.694 -15.730 1.00 43.53 182 THR A C 1
ATOM 1463 O O . THR A 1 182 ? -14.024 9.257 -14.944 1.00 43.53 182 THR A O 1
ATOM 1466 N N . SER A 1 183 ? -13.183 10.944 -16.200 1.00 33.03 183 SER A N 1
ATOM 1467 C CA . SER A 1 183 ? -14.272 11.905 -15.993 1.00 33.03 183 SER A CA 1
ATOM 1468 C C . SER A 1 183 ? -15.510 11.517 -16.787 1.00 33.03 183 SER A C 1
ATOM 1470 O O . SER A 1 183 ? -15.336 10.932 -17.881 1.00 33.03 183 SER A O 1
#

Radius of gyration: 19.01 Å; chains: 1; bounding box: 51×33×45 Å